Protein AF-A0A4P7VS16-F1 (afdb_monomer)

Organism: NCBI:txid2530390

Structure (mmCIF, N/CA/C/O backbone):
data_AF-A0A4P7VS16-F1
#
_entry.id   AF-A0A4P7VS16-F1
#
loop_
_atom_site.group_PDB
_atom_site.id
_atom_site.type_symbol
_atom_site.label_atom_id
_atom_site.label_alt_id
_atom_site.label_comp_id
_atom_site.label_asym_id
_atom_site.label_entity_id
_atom_site.label_seq_id
_atom_site.pdbx_PDB_ins_code
_atom_site.Cartn_x
_atom_site.Cartn_y
_atom_site.Cartn_z
_atom_site.occupancy
_atom_site.B_iso_or_equiv
_atom_site.auth_seq_id
_atom_site.auth_comp_id
_atom_site.auth_asym_id
_atom_site.auth_atom_id
_atom_site.pdbx_PDB_model_num
ATOM 1 N N . MET A 1 1 ? -10.748 10.808 -8.897 1.00 82.06 1 MET A N 1
ATOM 2 C CA . MET A 1 1 ? -11.719 9.688 -8.964 1.00 82.06 1 MET A CA 1
ATOM 3 C C . MET A 1 1 ? -11.308 8.697 -7.894 1.00 82.06 1 MET A C 1
ATOM 5 O O . MET A 1 1 ? -10.116 8.452 -7.800 1.00 82.06 1 MET A O 1
ATOM 9 N N . LYS A 1 2 ? -12.228 8.193 -7.069 1.00 87.38 2 LYS A N 1
ATOM 10 C CA . LYS A 1 2 ? -11.903 7.334 -5.916 1.00 87.38 2 LYS A CA 1
ATOM 11 C C . LYS A 1 2 ? -12.517 5.947 -6.091 1.00 87.38 2 LYS A C 1
ATOM 13 O O . LYS A 1 2 ? -13.586 5.841 -6.694 1.00 87.38 2 LYS A O 1
ATOM 18 N N . LYS A 1 3 ? -11.869 4.889 -5.597 1.00 90.62 3 LYS A N 1
ATOM 19 C CA . LYS A 1 3 ? -12.534 3.585 -5.439 1.00 90.62 3 LYS A CA 1
ATOM 20 C C . LYS A 1 3 ? -13.377 3.624 -4.169 1.00 90.62 3 LYS A C 1
ATOM 22 O O . LYS A 1 3 ? -12.984 4.252 -3.191 1.00 90.62 3 LYS A O 1
ATOM 27 N N . ALA A 1 4 ? -14.518 2.954 -4.178 1.00 90.94 4 ALA A N 1
ATOM 28 C CA . ALA A 1 4 ? -15.371 2.849 -3.007 1.00 90.94 4 ALA A CA 1
ATOM 29 C C . ALA A 1 4 ?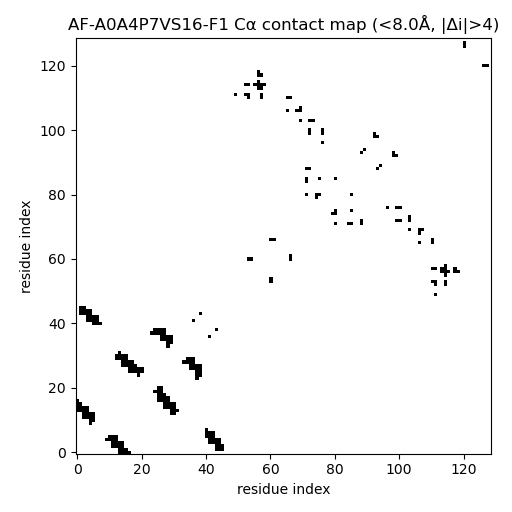 -16.016 1.467 -2.922 1.00 90.94 4 ALA A C 1
ATOM 31 O O . ALA A 1 4 ? -16.334 0.879 -3.952 1.00 90.94 4 ALA A O 1
ATOM 32 N N . LEU A 1 5 ? -16.215 0.973 -1.706 1.00 91.88 5 LEU A N 1
ATOM 33 C CA . LEU A 1 5 ? -17.029 -0.197 -1.401 1.00 91.88 5 LEU A CA 1
ATOM 34 C C . LEU A 1 5 ? -18.454 0.262 -1.095 1.00 91.88 5 LEU A C 1
ATOM 36 O O . LEU A 1 5 ? -18.638 1.090 -0.207 1.00 91.88 5 LEU A O 1
ATOM 40 N N . ILE A 1 6 ? -19.465 -0.275 -1.769 1.00 94.88 6 ILE A N 1
ATOM 41 C CA . ILE A 1 6 ? -20.856 -0.090 -1.354 1.00 94.88 6 ILE A CA 1
ATOM 42 C C . ILE A 1 6 ? -21.103 -0.974 -0.126 1.00 94.88 6 ILE A C 1
ATOM 44 O O . ILE A 1 6 ? -20.930 -2.190 -0.189 1.00 94.88 6 ILE A O 1
ATOM 48 N N . ILE A 1 7 ? -21.489 -0.368 0.999 1.00 91.12 7 ILE A N 1
ATOM 49 C CA . ILE A 1 7 ? -21.526 -1.054 2.304 1.00 91.12 7 ILE A CA 1
ATOM 50 C C . ILE A 1 7 ? -22.563 -2.187 2.331 1.00 91.12 7 ILE A C 1
ATOM 52 O O . ILE A 1 7 ? -22.324 -3.223 2.946 1.00 91.12 7 ILE A O 1
ATOM 56 N N . ASP A 1 8 ? -23.707 -2.013 1.664 1.00 92.62 8 ASP A N 1
ATOM 57 C CA . ASP A 1 8 ? -24.812 -2.981 1.692 1.00 92.62 8 ASP A CA 1
ATOM 58 C C . ASP A 1 8 ? -24.562 -4.253 0.861 1.00 92.62 8 ASP A C 1
ATOM 60 O O . ASP A 1 8 ? -25.110 -5.313 1.162 1.00 92.62 8 ASP A O 1
ATOM 64 N N . THR A 1 9 ? -23.736 -4.149 -0.177 1.00 93.31 9 THR A N 1
ATOM 65 C CA . THR A 1 9 ? -23.566 -5.161 -1.228 1.00 93.31 9 THR A CA 1
ATOM 66 C C . THR A 1 9 ? -22.144 -5.698 -1.286 1.00 93.31 9 THR A C 1
ATOM 68 O O . THR A 1 9 ? -21.925 -6.780 -1.825 1.00 93.31 9 THR A O 1
ATOM 71 N N . GLY A 1 10 ? -21.172 -4.965 -0.738 1.00 88.00 10 GLY A N 1
ATOM 72 C CA . GLY A 1 10 ? -19.753 -5.288 -0.851 1.00 88.00 10 GLY A CA 1
ATOM 73 C C . GLY A 1 10 ? -19.184 -5.060 -2.257 1.00 88.00 10 GLY A C 1
ATOM 74 O O . GLY A 1 10 ? -18.085 -5.522 -2.558 1.00 88.00 10 GLY A O 1
ATOM 75 N N . GLU A 1 11 ? -19.915 -4.375 -3.137 1.00 91.88 11 GLU A N 1
ATOM 76 C CA . GLU A 1 11 ? -19.467 -4.090 -4.499 1.00 91.88 11 GLU A CA 1
ATOM 77 C C . GLU A 1 11 ? -18.423 -2.965 -4.512 1.00 91.88 11 GLU A C 1
ATOM 79 O O . GLU A 1 11 ? -18.578 -1.953 -3.829 1.00 91.88 11 GLU A O 1
ATOM 84 N N . VAL A 1 12 ? -17.364 -3.116 -5.314 1.00 92.19 12 VAL A N 1
ATOM 85 C CA . VAL A 1 12 ? -16.337 -2.080 -5.492 1.00 92.19 12 VAL A CA 1
ATOM 86 C C . VAL A 1 12 ? -16.624 -1.265 -6.751 1.00 92.19 12 VAL A C 1
ATOM 88 O O . VAL A 1 12 ? -16.538 -1.777 -7.866 1.00 92.19 12 VAL A O 1
ATOM 91 N N . ILE A 1 13 ? -16.892 0.026 -6.574 1.00 93.81 13 ILE A N 1
ATOM 92 C CA . ILE A 1 13 ? -17.214 0.988 -7.635 1.00 93.81 13 ILE A CA 1
ATOM 93 C C . ILE A 1 13 ? -16.162 2.098 -7.737 1.00 93.81 13 ILE A C 1
ATOM 95 O O . ILE A 1 13 ? -15.329 2.288 -6.846 1.00 93.81 13 ILE A O 1
ATOM 99 N N . ARG A 1 14 ? -16.193 2.866 -8.833 1.00 93.94 14 ARG A N 1
ATOM 100 C CA . ARG A 1 14 ? -15.412 4.106 -8.975 1.00 93.94 14 ARG A CA 1
ATOM 101 C C . ARG A 1 14 ? -16.342 5.297 -8.877 1.00 93.94 14 ARG A C 1
ATOM 103 O O . ARG A 1 14 ? -17.319 5.367 -9.614 1.00 93.94 14 ARG A O 1
ATOM 110 N N . VAL A 1 15 ? -16.006 6.257 -8.027 1.00 93.75 15 VAL A N 1
ATOM 111 C CA . VAL A 1 15 ? -16.842 7.426 -7.772 1.00 93.75 15 VAL A CA 1
ATOM 112 C C . VAL A 1 15 ? -16.111 8.747 -7.984 1.00 93.75 15 VAL A C 1
ATOM 114 O O . VAL A 1 15 ? -14.883 8.853 -7.890 1.00 93.75 15 VAL A O 1
ATO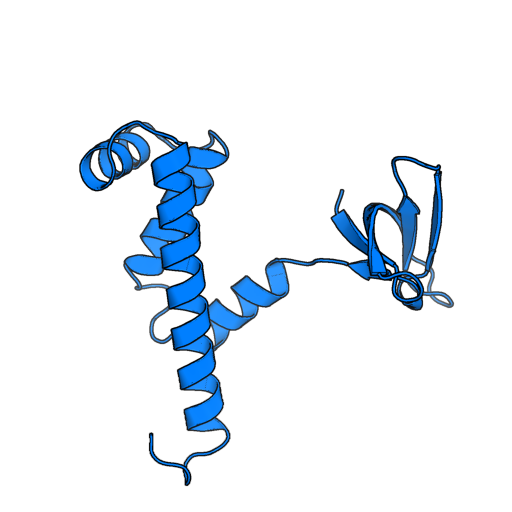M 117 N N . VAL A 1 16 ? -16.894 9.785 -8.253 1.00 93.31 16 VAL A N 1
ATOM 118 C CA . VAL A 1 16 ? -16.471 11.186 -8.187 1.00 93.31 16 VAL A CA 1
ATOM 119 C C . VAL A 1 16 ? -17.285 11.912 -7.127 1.00 93.31 16 VAL A C 1
ATOM 121 O O . VAL A 1 16 ? -18.476 11.644 -6.971 1.00 93.31 16 VAL A O 1
ATOM 124 N N . GLU A 1 17 ? -16.645 12.821 -6.397 1.00 91.56 17 GLU A N 1
ATOM 125 C CA . GLU A 1 17 ? -17.351 13.738 -5.505 1.00 91.56 17 GLU A CA 1
ATOM 126 C C . GLU A 1 17 ? -18.203 14.694 -6.345 1.00 91.56 17 GLU A C 1
ATOM 128 O O . GLU A 1 17 ? -17.726 15.254 -7.334 1.00 91.56 17 GLU A O 1
ATOM 133 N N . VAL A 1 18 ? -19.478 14.830 -5.987 1.00 87.62 18 VAL A N 1
ATOM 134 C CA . VAL A 1 18 ? -20.435 15.673 -6.714 1.00 87.62 18 VAL A CA 1
ATOM 135 C C . VAL A 1 18 ? -20.694 16.957 -5.948 1.00 87.62 18 VAL A C 1
ATOM 137 O O . VAL A 1 18 ? -20.558 18.042 -6.506 1.00 87.62 18 VAL A O 1
ATOM 140 N N . ILE A 1 19 ? -21.087 16.835 -4.680 1.00 85.31 19 ILE A N 1
ATOM 141 C CA . ILE A 1 19 ? -21.476 17.954 -3.820 1.00 85.31 19 ILE A CA 1
ATOM 142 C C . ILE A 1 19 ? -21.081 17.630 -2.379 1.00 85.31 19 ILE A C 1
ATOM 144 O O . ILE A 1 19 ? -21.315 16.520 -1.899 1.00 85.31 19 ILE A O 1
ATOM 148 N N . LYS A 1 20 ? -20.597 18.647 -1.662 1.00 77.25 20 LYS A N 1
ATOM 149 C CA . LYS A 1 20 ? -20.480 18.649 -0.203 1.00 77.25 20 LYS A CA 1
ATOM 150 C C . LYS A 1 20 ? -21.606 19.498 0.383 1.00 77.25 20 LYS A C 1
ATOM 152 O O . LYS A 1 20 ? -21.686 20.693 0.104 1.00 77.25 20 LYS A O 1
ATOM 157 N N . THR A 1 21 ? -22.498 18.891 1.163 1.00 72.38 21 THR A N 1
ATOM 158 C CA . THR A 1 21 ? -23.583 19.612 1.851 1.00 72.38 21 THR A CA 1
ATOM 159 C C . THR A 1 21 ? -23.326 19.674 3.351 1.00 72.38 21 THR A C 1
ATOM 161 O O . THR A 1 21 ? -22.771 18.748 3.934 1.00 72.38 21 THR A O 1
ATOM 164 N N . THR A 1 22 ? -23.775 20.745 4.000 1.00 67.81 22 THR A N 1
ATOM 165 C CA . THR A 1 22 ? -23.675 20.910 5.459 1.00 67.81 22 THR A CA 1
ATOM 166 C C . THR A 1 22 ? -24.543 19.930 6.251 1.00 67.81 22 THR A C 1
ATOM 168 O O . THR A 1 22 ? -24.207 19.636 7.391 1.00 67.81 22 THR A O 1
ATOM 171 N N . ASN A 1 23 ? -25.626 19.407 5.663 1.00 70.69 23 ASN A N 1
ATOM 172 C CA . ASN A 1 23 ? -26.601 18.572 6.378 1.00 70.69 23 ASN A CA 1
ATOM 173 C C . ASN A 1 23 ? -26.514 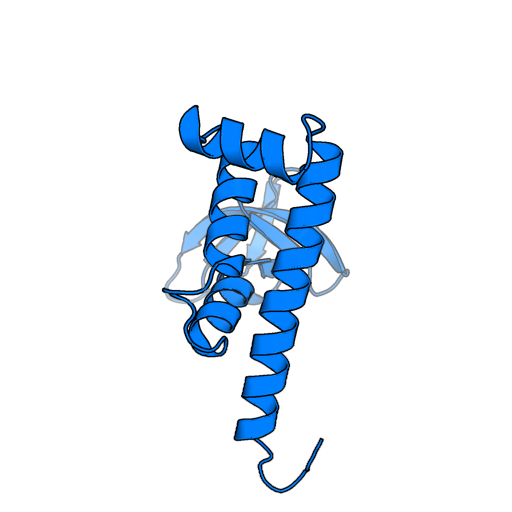17.073 6.050 1.00 70.69 23 ASN A C 1
ATOM 175 O O . ASN A 1 23 ? -26.855 16.261 6.903 1.00 70.69 23 ASN A O 1
ATOM 179 N N . ASN A 1 24 ? -26.079 16.701 4.840 1.00 64.62 24 ASN A N 1
ATOM 180 C CA . ASN A 1 24 ? -26.111 15.312 4.357 1.00 64.62 24 ASN A CA 1
ATOM 181 C C . ASN A 1 24 ? -24.718 14.757 4.015 1.00 64.62 24 ASN A C 1
ATOM 183 O O . ASN A 1 24 ? -24.628 13.743 3.327 1.00 64.62 24 ASN A O 1
ATOM 187 N N . GLY A 1 25 ? -23.649 15.436 4.438 1.00 81.44 25 GLY A N 1
ATOM 188 C CA . GLY A 1 25 ? -22.282 15.026 4.131 1.00 81.44 25 GLY A CA 1
ATOM 189 C C . GLY A 1 25 ? -21.931 15.183 2.650 1.00 81.44 25 GLY A C 1
ATOM 190 O O . GLY A 1 25 ? -22.460 16.065 1.951 1.00 81.44 25 GLY A O 1
ATOM 191 N N . THR A 1 26 ? -21.008 14.345 2.185 1.00 88.69 26 THR A N 1
ATOM 192 C CA . THR A 1 26 ? -20.535 14.338 0.794 1.00 88.69 26 THR A CA 1
ATOM 193 C C . THR A 1 26 ? -21.337 13.341 -0.045 1.00 88.69 26 THR A C 1
ATOM 195 O O . THR A 1 26 ? -21.537 12.197 0.353 1.00 88.69 26 THR A O 1
ATOM 198 N N . ILE A 1 27 ? -21.794 13.774 -1.223 1.00 92.88 27 ILE A N 1
ATOM 199 C CA . ILE A 1 27 ? -22.465 12.920 -2.211 1.00 92.88 27 ILE A CA 1
ATOM 200 C C . ILE A 1 27 ? -21.463 12.534 -3.293 1.00 92.88 27 ILE A C 1
ATOM 202 O O . ILE A 1 27 ? -20.811 13.386 -3.905 1.00 92.88 27 ILE A O 1
ATOM 206 N N . PHE A 1 28 ? -21.403 11.242 -3.568 1.00 93.81 28 PHE A N 1
ATOM 207 C CA . PHE A 1 28 ? -20.567 10.619 -4.576 1.00 93.81 28 PHE A CA 1
ATOM 208 C C . PHE A 1 28 ? -21.424 10.089 -5.721 1.00 93.81 28 PHE A C 1
ATOM 210 O O . PHE A 1 28 ? -22.566 9.685 -5.520 1.00 93.81 28 PHE A O 1
ATOM 217 N N . ARG A 1 29 ? -20.882 10.069 -6.937 1.00 95.56 29 ARG A N 1
ATOM 218 C CA . ARG A 1 29 ? -21.536 9.474 -8.108 1.00 95.56 29 ARG A CA 1
ATOM 219 C C . ARG A 1 29 ? -20.662 8.392 -8.701 1.00 95.56 29 ARG A C 1
ATOM 221 O O . ARG A 1 29 ? -19.509 8.670 -9.032 1.00 95.56 29 ARG A O 1
ATOM 228 N N . ASP A 1 30 ? -21.237 7.211 -8.880 1.00 95.81 30 ASP A N 1
ATOM 229 C CA . ASP A 1 30 ? -20.635 6.121 -9.636 1.00 95.81 30 ASP A CA 1
ATOM 230 C C . ASP A 1 30 ? -20.426 6.542 -11.092 1.00 95.81 30 ASP A C 1
ATOM 232 O O . ASP A 1 30 ? -21.340 7.008 -11.775 1.00 95.81 30 ASP A O 1
ATOM 236 N N . VAL A 1 31 ? -19.192 6.391 -11.553 1.00 93.50 31 VAL A N 1
ATOM 237 C CA . VAL A 1 31 ? -18.758 6.748 -12.901 1.00 93.50 31 VAL A CA 1
ATOM 238 C C . VAL A 1 31 ? -19.393 5.838 -13.954 1.00 93.50 31 VAL A C 1
ATOM 240 O O . VAL A 1 31 ? -19.643 6.301 -15.064 1.00 93.50 31 VAL A O 1
ATOM 243 N N . ALA A 1 32 ? -19.673 4.574 -13.625 1.00 91.56 32 ALA A N 1
ATOM 244 C CA . ALA A 1 32 ? -20.213 3.605 -14.575 1.00 91.56 32 ALA A CA 1
ATOM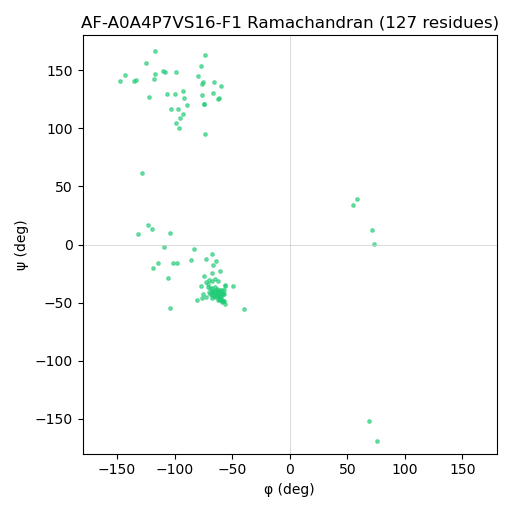 245 C C . ALA A 1 32 ? -21.727 3.758 -14.763 1.00 91.56 32 ALA A C 1
ATOM 247 O O . ALA A 1 32 ? -22.216 3.796 -15.891 1.00 91.56 32 ALA A O 1
ATOM 248 N N . THR A 1 33 ? -22.473 3.849 -13.661 1.00 94.25 33 THR A N 1
ATOM 249 C CA . THR A 1 33 ? -23.946 3.835 -13.698 1.00 94.25 33 THR A CA 1
ATOM 250 C C . THR A 1 33 ? -24.580 5.216 -13.558 1.00 94.25 33 THR A C 1
ATOM 252 O O . THR A 1 33 ? -25.765 5.383 -13.838 1.00 94.25 33 THR A O 1
ATOM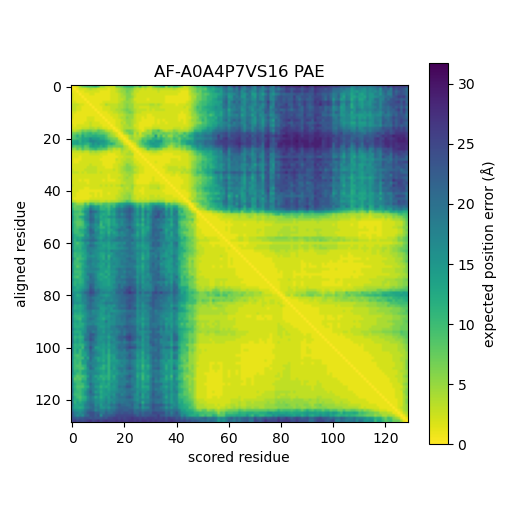 255 N N . GLY A 1 34 ? -23.824 6.216 -13.097 1.00 92.44 34 GLY A N 1
ATOM 256 C CA . GLY A 1 34 ? -24.354 7.536 -12.753 1.00 92.44 34 GLY A CA 1
ATOM 257 C C . GLY A 1 34 ? -25.171 7.562 -11.458 1.00 92.44 34 GLY A C 1
ATOM 258 O O . GLY A 1 34 ? -25.652 8.632 -11.077 1.00 92.44 34 GLY A O 1
ATOM 259 N N . LYS A 1 35 ? -25.319 6.425 -10.765 1.00 95.19 35 LYS A N 1
ATOM 260 C CA . LYS A 1 35 ? -26.016 6.343 -9.479 1.00 95.19 35 LYS A CA 1
ATOM 261 C C . LYS A 1 35 ? -25.256 7.130 -8.413 1.00 95.19 35 LYS A C 1
ATOM 263 O O . LYS A 1 35 ? -24.026 7.114 -8.367 1.00 95.19 35 LYS A O 1
ATOM 268 N N . THR A 1 36 ? -25.994 7.833 -7.562 1.00 94.94 36 THR A N 1
ATOM 269 C CA . THR A 1 36 ? -25.431 8.619 -6.463 1.00 94.94 36 THR A CA 1
ATOM 270 C C . THR A 1 36 ? -25.501 7.867 -5.145 1.00 94.94 36 THR A C 1
ATOM 272 O O . THR A 1 36 ? -26.461 7.136 -4.908 1.00 94.94 36 THR A O 1
ATOM 275 N N . TYR A 1 37 ? -24.520 8.121 -4.289 1.00 93.81 37 TYR A N 1
ATOM 276 C CA . TYR A 1 37 ? -24.380 7.555 -2.957 1.00 93.81 37 TYR A CA 1
ATOM 277 C C . TYR A 1 37 ? -24.005 8.658 -1.968 1.00 93.81 37 TYR A C 1
ATOM 279 O O . TYR A 1 37 ? -23.203 9.538 -2.288 1.00 93.81 37 TYR A O 1
ATOM 287 N N . TYR A 1 38 ? -24.565 8.612 -0.768 1.00 93.12 38 TYR A N 1
ATOM 288 C CA . TYR A 1 38 ? -24.091 9.398 0.366 1.00 93.12 38 TYR A CA 1
ATOM 289 C C . TYR A 1 38 ? -22.819 8.769 0.952 1.00 93.12 38 TYR A C 1
ATOM 291 O O . TYR A 1 38 ? -22.618 7.559 0.860 1.00 93.12 38 TYR A O 1
ATOM 299 N N . ASP A 1 39 ? -21.978 9.575 1.595 1.00 89.50 39 ASP A N 1
ATOM 300 C CA . ASP A 1 39 ? -20.776 9.124 2.313 1.00 89.50 39 ASP A CA 1
ATOM 301 C C . ASP A 1 39 ? -21.025 7.959 3.286 1.00 89.50 39 ASP A C 1
ATOM 303 O O . ASP A 1 39 ? -20.205 7.061 3.397 1.00 89.50 39 ASP A O 1
ATOM 307 N N . ARG A 1 40 ? -22.182 7.918 3.945 1.00 90.56 40 ARG A N 1
ATOM 308 C CA . ARG A 1 40 ? -22.590 6.831 4.846 1.00 90.56 40 ARG A CA 1
ATOM 309 C C . ARG A 1 40 ? -22.970 5.520 4.148 1.00 90.56 40 ARG A C 1
ATOM 311 O O . ARG A 1 40 ? -23.183 4.529 4.834 1.00 90.56 40 ARG A O 1
ATOM 318 N N . GLU A 1 41 ? -23.149 5.523 2.828 1.00 93.31 41 GLU A N 1
ATOM 319 C CA . GLU A 1 41 ? -23.552 4.346 2.035 1.00 93.31 41 GLU A CA 1
ATOM 320 C C . GLU A 1 41 ? -22.355 3.650 1.382 1.00 93.31 41 GLU A C 1
ATOM 322 O O . GLU A 1 41 ? -22.466 2.507 0.933 1.00 93.31 41 GLU A O 1
ATOM 327 N N . ILE A 1 42 ? -21.211 4.333 1.327 1.00 92.25 42 ILE A N 1
ATOM 328 C CA . ILE A 1 42 ? -20.004 3.826 0.693 1.00 92.25 42 ILE A CA 1
ATOM 329 C C . ILE A 1 42 ? -18.792 4.038 1.590 1.00 92.25 42 ILE A C 1
ATOM 331 O O . ILE A 1 42 ? -18.623 5.080 2.209 1.00 92.25 42 ILE A O 1
ATOM 335 N N . GLN A 1 43 ? -17.886 3.075 1.609 1.00 88.44 43 GLN A N 1
ATOM 336 C CA . GLN A 1 43 ? -16.566 3.263 2.182 1.00 88.44 43 GLN A CA 1
ATOM 337 C C . GLN A 1 43 ? -15.612 3.637 1.056 1.00 88.44 43 GLN A C 1
ATOM 339 O O . GLN A 1 43 ? -15.290 2.813 0.203 1.00 88.44 43 GLN A O 1
ATOM 344 N N . ILE A 1 44 ? -15.173 4.893 1.035 1.00 87.81 44 ILE A N 1
ATOM 345 C CA . ILE A 1 44 ? -14.096 5.313 0.142 1.00 87.81 44 ILE A CA 1
ATOM 346 C C . ILE A 1 44 ? -12.838 4.533 0.528 1.00 87.81 44 ILE A C 1
ATOM 348 O O . ILE A 1 44 ? -12.426 4.554 1.687 1.00 87.81 44 ILE A O 1
ATOM 352 N N . PHE A 1 45 ? -12.239 3.849 -0.445 1.00 75.81 45 PHE A N 1
ATOM 353 C CA . PHE A 1 45 ? -10.877 3.360 -0.302 1.00 75.81 45 PHE A CA 1
ATOM 354 C C . PHE A 1 45 ? -9.974 4.575 -0.421 1.00 75.81 45 PHE A C 1
ATOM 356 O O . PHE A 1 45 ? -9.713 5.065 -1.521 1.00 75.81 45 PHE A O 1
ATOM 363 N N . ASP A 1 46 ? -9.625 5.111 0.737 1.00 66.62 46 ASP A N 1
ATOM 364 C CA . ASP A 1 46 ? -8.609 6.128 0.883 1.00 66.62 46 ASP A CA 1
ATOM 365 C C . ASP A 1 46 ? -7.331 5.411 1.314 1.00 66.62 46 ASP A C 1
ATOM 367 O O . ASP A 1 46 ? -7.228 4.908 2.434 1.00 66.62 46 ASP A O 1
ATOM 371 N N . ASP A 1 47 ? -6.406 5.268 0.376 1.00 58.91 47 ASP A N 1
ATOM 372 C CA . ASP A 1 47 ? -5.064 4.749 0.623 1.00 58.91 47 ASP A CA 1
ATOM 373 C C . ASP A 1 47 ? -4.241 5.693 1.509 1.00 58.91 47 ASP A C 1
ATOM 375 O O . ASP A 1 47 ? -3.302 5.228 2.162 1.00 58.91 47 ASP A O 1
ATOM 379 N N . SER A 1 48 ? -4.646 6.967 1.647 1.00 59.31 48 SER A N 1
ATOM 380 C CA . SER A 1 48 ? -4.002 7.891 2.589 1.00 59.31 48 SER A CA 1
ATOM 381 C C . SER A 1 48 ? -4.015 7.353 4.015 1.00 59.31 48 SER A C 1
ATOM 383 O O . SER A 1 48 ? -3.012 7.473 4.701 1.00 59.31 48 SER A O 1
ATOM 385 N N . GLY A 1 49 ? -5.068 6.648 4.446 1.00 65.94 49 GLY A N 1
ATOM 386 C CA . GLY A 1 49 ? -5.133 6.112 5.806 1.00 65.94 49 GLY A CA 1
ATOM 387 C C . GLY A 1 49 ? -4.065 5.053 6.104 1.00 65.94 49 GLY A C 1
ATOM 388 O O . GLY A 1 49 ? -3.630 4.924 7.247 1.00 65.94 49 GLY A O 1
ATOM 389 N N . VAL A 1 50 ? -3.618 4.299 5.093 1.00 76.00 50 VAL A N 1
ATOM 390 C CA . VAL A 1 50 ? -2.546 3.306 5.262 1.00 76.00 50 VAL A CA 1
ATOM 391 C C . VAL A 1 50 ? -1.196 4.007 5.340 1.00 76.00 50 VAL A C 1
ATOM 393 O O . VAL A 1 50 ? -0.422 3.718 6.251 1.00 76.00 50 VAL A O 1
ATOM 396 N N . MET A 1 51 ? -0.936 4.959 4.444 1.00 79.94 51 MET A N 1
ATOM 397 C CA . MET A 1 51 ? 0.323 5.709 4.443 1.00 79.94 51 MET A CA 1
ATOM 398 C C . MET A 1 51 ? 0.459 6.616 5.669 1.00 79.94 51 MET A C 1
ATOM 400 O O . MET A 1 51 ? 1.509 6.609 6.302 1.00 79.94 51 MET A O 1
ATOM 404 N N . GLU A 1 52 ? -0.608 7.301 6.084 1.00 86.50 52 GLU A N 1
ATOM 405 C CA . GLU A 1 52 ? -0.655 8.078 7.330 1.00 86.50 52 GLU A CA 1
ATOM 406 C C . GLU A 1 52 ? -0.418 7.187 8.558 1.00 86.50 52 GLU A C 1
ATOM 408 O O . GLU A 1 52 ? 0.284 7.575 9.494 1.00 86.50 52 GLU A O 1
ATOM 413 N N . PHE A 1 53 ? -0.971 5.967 8.569 1.00 89.25 53 PHE A N 1
ATOM 414 C CA . PHE A 1 53 ? -0.723 5.010 9.647 1.00 89.25 53 PHE A CA 1
ATOM 415 C C . PHE A 1 53 ? 0.746 4.572 9.686 1.00 89.25 53 PHE A C 1
ATOM 417 O O . PHE A 1 53 ? 1.349 4.533 10.760 1.00 89.25 53 PHE A O 1
ATOM 424 N N . VAL A 1 54 ? 1.336 4.261 8.528 1.00 93.62 54 VAL A N 1
ATOM 425 C CA . VAL A 1 54 ? 2.760 3.918 8.430 1.00 93.62 54 VAL A CA 1
ATOM 426 C C . VAL A 1 54 ? 3.622 5.093 8.879 1.00 93.62 54 VAL A C 1
ATOM 428 O O . VAL A 1 54 ? 4.505 4.896 9.706 1.00 93.62 54 VAL A O 1
ATOM 431 N N . GLU A 1 55 ? 3.345 6.311 8.423 1.00 93.56 55 GLU A N 1
ATOM 432 C CA . GLU A 1 55 ? 4.071 7.517 8.833 1.00 93.56 55 GLU A CA 1
ATOM 433 C C . GLU A 1 55 ? 4.028 7.734 10.350 1.00 93.56 55 GLU A C 1
ATOM 435 O O . GLU A 1 55 ? 5.044 8.044 10.974 1.00 93.56 55 GLU A O 1
ATOM 440 N N . MET A 1 56 ? 2.859 7.529 10.960 1.00 93.00 56 MET A N 1
ATOM 441 C CA . MET A 1 56 ? 2.656 7.745 12.389 1.00 93.00 56 MET A CA 1
ATOM 442 C C . MET A 1 56 ? 3.387 6.722 13.263 1.00 93.00 56 MET A C 1
ATOM 444 O O . MET A 1 56 ? 3.873 7.074 14.342 1.00 93.00 56 MET A O 1
ATOM 448 N N . TRP A 1 57 ? 3.438 5.456 12.839 1.00 94.56 57 TRP A N 1
ATOM 449 C CA . TRP A 1 57 ? 3.866 4.355 13.707 1.00 94.56 57 TRP A CA 1
ATOM 450 C C . TRP A 1 57 ? 5.163 3.670 13.277 1.00 94.56 57 TRP A C 1
ATOM 452 O O . TRP A 1 57 ? 5.763 2.979 14.103 1.00 94.56 57 TRP A O 1
ATOM 462 N N . LEU A 1 58 ? 5.644 3.864 12.046 1.00 95.00 58 LEU A N 1
ATOM 463 C CA . LEU A 1 58 ? 6.934 3.336 11.610 1.00 95.00 58 LEU A CA 1
ATOM 464 C C . LEU A 1 58 ? 8.081 4.160 12.225 1.00 95.00 58 LEU A C 1
ATOM 466 O O . LEU A 1 58 ? 8.196 5.363 11.973 1.00 95.00 58 LEU A O 1
ATOM 470 N N . PRO A 1 59 ? 8.987 3.540 13.002 1.00 90.38 59 PRO A N 1
ATOM 471 C CA . PRO A 1 59 ? 10.134 4.249 13.552 1.00 90.38 59 PRO A CA 1
ATOM 472 C C . PRO A 1 59 ? 11.024 4.834 12.451 1.00 90.38 59 PRO A C 1
ATOM 474 O O . PRO A 1 59 ? 11.357 4.151 11.485 1.00 90.38 59 PRO A O 1
ATOM 477 N N . ASN A 1 60 ? 11.462 6.082 12.638 1.00 92.56 60 ASN A N 1
ATOM 478 C CA . ASN A 1 60 ? 12.342 6.796 11.708 1.00 92.56 60 ASN A CA 1
ATOM 479 C C . ASN A 1 60 ? 11.815 6.858 10.260 1.00 92.56 60 ASN A C 1
ATOM 481 O O . ASN A 1 60 ? 12.628 6.863 9.342 1.00 92.56 60 ASN A O 1
ATOM 485 N N . TYR A 1 61 ? 10.493 6.939 10.053 1.00 93.69 61 TYR A N 1
ATOM 486 C CA . TYR A 1 61 ? 9.848 6.984 8.729 1.00 93.69 61 TYR A CA 1
ATOM 487 C C . TYR A 1 61 ? 10.601 7.844 7.695 1.00 93.69 61 TYR A C 1
ATOM 489 O O . TYR A 1 61 ? 11.049 7.334 6.673 1.00 93.69 61 TYR A O 1
ATOM 497 N N . TYR A 1 62 ? 10.852 9.119 8.013 1.00 91.88 62 TYR A N 1
ATOM 498 C CA . TYR A 1 62 ? 11.524 10.079 7.122 1.00 91.88 62 TYR A CA 1
ATOM 499 C C . TYR A 1 62 ? 13.009 9.795 6.830 1.00 91.88 62 TYR A C 1
ATOM 501 O O . TYR A 1 62 ? 13.611 10.475 6.007 1.00 91.88 62 TYR A O 1
ATOM 509 N N . HIS A 1 63 ? 13.613 8.823 7.513 1.00 94.12 63 HIS A N 1
ATOM 510 C CA . HIS A 1 63 ? 15.002 8.394 7.316 1.00 94.12 63 HIS A CA 1
ATOM 511 C C . HIS A 1 63 ? 15.090 6.895 6.988 1.00 94.12 63 HIS A C 1
ATOM 513 O O . HIS A 1 63 ? 16.144 6.285 7.155 1.00 94.12 63 HIS A O 1
ATOM 519 N N . SER A 1 64 ? 13.975 6.275 6.598 1.00 95.38 64 SER A N 1
ATOM 520 C CA . SER A 1 64 ? 13.911 4.852 6.294 1.00 95.38 64 SER A CA 1
ATOM 521 C C . SER A 1 64 ? 14.235 4.604 4.824 1.00 95.38 64 SER A C 1
ATOM 523 O O . SER A 1 64 ? 13.494 5.048 3.948 1.00 95.38 64 SER A O 1
ATOM 525 N N . ASP A 1 65 ? 15.284 3.822 4.553 1.00 95.31 65 ASP A N 1
ATOM 526 C CA . ASP A 1 65 ? 15.618 3.383 3.189 1.00 95.31 65 ASP A CA 1
ATOM 527 C C . ASP A 1 65 ? 14.440 2.653 2.523 1.00 95.31 65 ASP A C 1
ATOM 529 O O . ASP A 1 65 ? 14.201 2.805 1.331 1.00 95.31 65 ASP A O 1
ATOM 533 N N . MET A 1 66 ? 13.658 1.896 3.303 1.00 95.50 66 MET A N 1
ATOM 534 C CA . MET A 1 66 ? 12.455 1.206 2.828 1.00 95.50 66 MET A CA 1
ATOM 535 C C . MET A 1 66 ? 11.395 2.189 2.318 1.00 95.50 66 MET A C 1
ATOM 537 O O . MET A 1 66 ? 10.806 1.946 1.271 1.00 95.50 66 MET A O 1
ATOM 541 N N . ILE A 1 67 ? 11.168 3.298 3.030 1.00 96.06 67 ILE A N 1
ATOM 542 C CA . ILE A 1 67 ? 10.230 4.339 2.588 1.00 96.06 67 ILE A CA 1
ATOM 543 C C . ILE A 1 67 ? 10.761 5.044 1.338 1.00 96.06 67 ILE A C 1
ATOM 545 O O . ILE A 1 67 ? 9.991 5.277 0.412 1.00 96.06 67 ILE A O 1
ATOM 549 N N . GLY A 1 68 ? 12.070 5.309 1.270 1.00 95.12 68 GLY A N 1
ATOM 550 C CA . GLY A 1 68 ? 12.698 5.850 0.060 1.00 95.12 68 GLY A CA 1
ATOM 551 C C . GLY A 1 68 ? 12.507 4.943 -1.160 1.00 95.12 68 GLY A C 1
ATOM 552 O O . GLY A 1 68 ? 12.175 5.418 -2.240 1.00 95.12 68 GLY A O 1
ATOM 553 N N . TRP A 1 69 ? 12.639 3.627 -0.983 1.00 96.88 69 TRP A N 1
ATOM 554 C CA . TRP A 1 69 ? 12.382 2.658 -2.049 1.00 96.88 69 TRP A CA 1
ATOM 555 C C . TRP A 1 69 ? 10.911 2.569 -2.464 1.00 96.88 69 TRP A C 1
ATOM 557 O O . TRP A 1 69 ? 10.637 2.408 -3.651 1.00 96.88 69 TRP A O 1
ATOM 567 N N . ILE A 1 70 ? 9.972 2.682 -1.520 1.00 95.44 70 ILE A N 1
ATOM 568 C CA . ILE A 1 70 ? 8.531 2.740 -1.821 1.00 95.44 70 ILE A CA 1
ATOM 569 C C . ILE A 1 70 ? 8.217 3.971 -2.682 1.00 95.44 70 ILE A C 1
ATOM 571 O O . ILE A 1 70 ? 7.549 3.830 -3.704 1.00 95.44 70 ILE A O 1
ATOM 575 N N . ASP A 1 71 ? 8.734 5.147 -2.309 1.00 93.94 71 ASP A N 1
ATOM 576 C CA . ASP A 1 71 ? 8.573 6.392 -3.079 1.00 93.94 71 ASP A CA 1
ATOM 577 C C . ASP A 1 71 ? 9.113 6.248 -4.510 1.00 93.94 71 ASP A C 1
ATOM 579 O O . ASP A 1 71 ? 8.413 6.526 -5.483 1.00 93.94 71 ASP A O 1
ATOM 583 N N . ASP A 1 72 ? 10.332 5.726 -4.649 1.00 95.44 72 ASP A N 1
ATOM 584 C CA . ASP A 1 72 ? 10.975 5.531 -5.949 1.00 95.44 72 ASP A CA 1
ATOM 585 C C . ASP A 1 72 ? 10.212 4.530 -6.840 1.00 95.44 72 ASP A C 1
ATOM 587 O O . ASP A 1 72 ? 10.058 4.763 -8.042 1.00 95.44 72 ASP A O 1
ATOM 591 N N . LEU A 1 73 ? 9.682 3.441 -6.272 1.00 96.06 73 LEU A N 1
ATOM 592 C CA . LEU A 1 73 ? 8.899 2.446 -7.014 1.00 96.06 73 LEU A CA 1
ATOM 593 C C . LEU A 1 73 ? 7.531 2.973 -7.461 1.00 96.06 73 LEU A C 1
ATOM 595 O O . LEU A 1 73 ? 7.142 2.705 -8.599 1.00 96.06 73 LEU A O 1
ATOM 599 N N . HIS A 1 74 ? 6.822 3.734 -6.619 1.00 94.00 74 HIS A N 1
ATOM 600 C CA . HIS A 1 74 ? 5.602 4.445 -7.038 1.00 94.00 74 HIS A CA 1
ATOM 601 C C . HIS A 1 74 ? 5.907 5.378 -8.205 1.00 94.00 74 HIS A C 1
ATOM 603 O O . HIS A 1 74 ? 5.271 5.297 -9.253 1.00 94.00 74 HIS A O 1
ATOM 609 N N . CYS A 1 75 ? 6.968 6.173 -8.073 1.00 94.00 75 CYS A N 1
ATOM 610 C CA . CYS A 1 75 ? 7.411 7.107 -9.099 1.00 94.00 75 CYS A CA 1
ATOM 611 C C . CYS A 1 75 ? 7.726 6.409 -10.440 1.00 94.00 75 CYS A C 1
ATOM 613 O O . CYS A 1 75 ? 7.346 6.897 -11.508 1.00 94.00 75 CYS A O 1
ATOM 615 N N . ALA A 1 76 ? 8.380 5.242 -10.410 1.00 94.25 76 ALA A N 1
ATOM 616 C CA . ALA A 1 76 ? 8.663 4.453 -11.613 1.00 94.25 76 ALA A CA 1
ATOM 617 C C . ALA A 1 76 ? 7.405 3.837 -12.242 1.00 94.25 76 ALA A C 1
ATOM 619 O O . ALA A 1 76 ? 7.254 3.875 -13.464 1.00 94.25 76 ALA A O 1
ATOM 620 N N . LEU A 1 77 ? 6.492 3.291 -11.434 1.00 92.00 77 LEU A N 1
ATOM 621 C CA . LEU A 1 77 ? 5.251 2.679 -11.924 1.00 92.00 77 LEU A CA 1
ATOM 622 C C . LEU A 1 77 ? 4.259 3.715 -12.474 1.00 92.00 77 LEU A C 1
ATOM 624 O O . LEU A 1 77 ? 3.538 3.408 -13.427 1.00 92.00 77 LEU A O 1
ATOM 628 N N . ASP A 1 78 ? 4.276 4.935 -11.938 1.00 91.62 78 ASP A N 1
ATOM 629 C CA . ASP A 1 78 ? 3.488 6.073 -12.425 1.00 91.62 78 ASP A CA 1
ATOM 630 C C . ASP A 1 78 ? 4.155 6.812 -13.599 1.00 91.62 78 ASP A C 1
ATOM 632 O O . ASP A 1 78 ? 3.547 7.694 -14.210 1.00 91.62 78 ASP A O 1
ATOM 636 N N . ASN A 1 79 ? 5.374 6.409 -13.985 1.00 87.88 79 ASN A N 1
ATOM 637 C CA . ASN A 1 79 ? 6.165 7.026 -15.053 1.00 87.88 79 ASN A CA 1
ATOM 638 C C . ASN A 1 79 ? 6.450 8.524 -14.791 1.00 87.88 79 ASN A C 1
ATOM 640 O O . ASN A 1 79 ? 6.432 9.351 -15.707 1.00 87.88 79 ASN A O 1
ATOM 644 N N . GLU A 1 80 ? 6.717 8.861 -13.528 1.00 89.88 80 GLU A N 1
ATOM 645 C CA . GLU A 1 80 ? 7.087 10.204 -13.054 1.00 89.88 80 GLU A CA 1
ATOM 646 C C . GLU A 1 80 ? 8.568 10.294 -12.625 1.00 89.88 80 GLU A C 1
ATOM 648 O O . GLU A 1 80 ? 9.045 11.363 -12.246 1.00 89.88 80 GLU A O 1
ATOM 653 N N . CYS A 1 81 ? 9.296 9.174 -12.699 1.00 88.88 81 CYS A N 1
ATOM 654 C CA . CYS A 1 81 ? 10.663 9.017 -12.202 1.00 88.88 81 CYS A CA 1
ATOM 655 C C . CYS A 1 81 ? 11.711 9.678 -13.102 1.00 88.88 81 CYS A C 1
ATOM 657 O O . CYS A 1 81 ? 11.635 9.583 -14.327 1.00 88.88 81 CYS A O 1
ATOM 659 N N . ASP A 1 82 ? 12.711 10.318 -12.490 1.00 92.50 82 ASP A N 1
ATOM 660 C CA . ASP A 1 82 ? 13.899 10.778 -13.207 1.00 92.50 82 ASP A CA 1
ATOM 661 C C . ASP A 1 82 ? 14.835 9.609 -13.574 1.00 92.50 82 ASP A C 1
ATOM 663 O O . ASP A 1 82 ? 14.745 8.506 -13.027 1.00 92.50 82 ASP A O 1
ATOM 667 N N . ASP A 1 83 ? 15.746 9.859 -14.520 1.00 92.75 83 ASP A N 1
ATOM 668 C CA . ASP A 1 83 ? 16.649 8.834 -15.055 1.00 92.75 83 ASP A CA 1
ATOM 669 C C . ASP A 1 83 ? 17.588 8.246 -13.981 1.00 92.75 83 ASP A C 1
ATOM 671 O O . ASP A 1 83 ? 17.962 7.075 -14.063 1.00 92.75 83 ASP A O 1
ATOM 675 N N . GLU A 1 84 ? 17.976 9.027 -12.964 1.00 92.38 84 GLU A N 1
ATOM 676 C CA . GLU A 1 84 ? 18.887 8.568 -11.904 1.00 92.38 84 GLU A CA 1
ATOM 677 C C . GLU A 1 84 ? 18.186 7.596 -10.951 1.00 92.38 84 GLU A C 1
ATOM 679 O O . GLU A 1 84 ? 18.733 6.541 -10.608 1.00 92.38 84 GLU A O 1
ATOM 684 N N . LYS A 1 85 ? 16.961 7.922 -10.532 1.00 92.69 85 LYS A N 1
ATOM 685 C CA . LYS A 1 85 ? 16.119 7.040 -9.722 1.00 92.69 85 LYS A CA 1
ATOM 686 C C . LYS A 1 85 ? 15.747 5.777 -10.493 1.00 92.69 85 LYS A C 1
ATOM 688 O O . LYS A 1 85 ? 15.862 4.684 -9.938 1.00 92.69 85 LYS A O 1
ATOM 693 N N . LEU A 1 86 ? 15.377 5.900 -11.770 1.00 95.19 86 LEU A N 1
ATOM 694 C CA . LEU A 1 86 ? 15.057 4.743 -12.606 1.00 95.19 86 LEU A CA 1
ATOM 695 C C . LEU A 1 86 ? 16.257 3.796 -12.737 1.00 95.19 86 LEU A C 1
ATOM 697 O O . LEU A 1 86 ? 16.107 2.598 -12.512 1.00 95.19 86 LEU A O 1
ATOM 701 N N . ALA A 1 87 ? 17.458 4.321 -12.998 1.00 95.56 87 ALA A N 1
ATOM 702 C CA . ALA A 1 87 ? 18.669 3.506 -13.096 1.00 95.56 87 ALA A CA 1
ATOM 703 C C . ALA A 1 87 ? 18.958 2.718 -11.806 1.00 95.56 87 ALA A C 1
ATOM 705 O O . ALA A 1 87 ? 19.342 1.551 -11.862 1.00 95.56 87 ALA A O 1
ATOM 706 N N . ARG A 1 88 ? 18.730 3.325 -10.635 1.00 95.25 88 ARG A N 1
ATOM 707 C CA . ARG A 1 88 ? 18.883 2.649 -9.335 1.00 95.25 88 ARG A CA 1
ATOM 708 C C . ARG A 1 88 ? 17.865 1.525 -9.128 1.00 95.25 88 ARG A C 1
ATOM 710 O O . ARG A 1 88 ? 18.220 0.481 -8.588 1.00 95.25 88 ARG A O 1
ATOM 717 N N . ILE A 1 89 ? 16.612 1.732 -9.534 1.00 97.00 89 ILE A N 1
ATOM 718 C CA . ILE A 1 89 ? 15.555 0.706 -9.476 1.00 97.00 89 ILE A CA 1
ATOM 719 C C . ILE A 1 89 ? 15.908 -0.456 -10.407 1.00 97.00 89 ILE A C 1
ATOM 721 O O . ILE A 1 89 ? 15.815 -1.618 -10.009 1.00 97.00 89 ILE A O 1
ATOM 725 N N . GLU A 1 90 ? 16.360 -0.149 -11.624 1.00 96.69 90 GLU A N 1
ATOM 726 C CA . GLU A 1 90 ? 16.788 -1.149 -12.603 1.00 96.69 90 GLU A CA 1
ATOM 727 C C . GLU A 1 90 ? 18.002 -1.952 -12.125 1.00 96.69 90 GLU A C 1
ATOM 729 O O . GLU A 1 90 ? 18.058 -3.168 -12.324 1.00 96.69 90 GLU A O 1
ATOM 734 N N . GLU A 1 91 ? 18.953 -1.304 -11.449 1.00 97.00 91 GLU A N 1
ATOM 735 C CA . GLU A 1 91 ? 20.093 -1.969 -10.814 1.00 97.00 91 GLU A CA 1
ATOM 736 C C . GLU A 1 91 ? 19.651 -2.904 -9.678 1.00 97.00 91 GLU A C 1
ATOM 738 O O . GLU A 1 91 ? 20.175 -4.012 -9.551 1.00 97.00 91 GLU A O 1
ATOM 743 N N . ALA A 1 92 ? 18.671 -2.488 -8.871 1.00 96.69 92 ALA A N 1
ATOM 744 C CA . ALA A 1 92 ? 18.198 -3.252 -7.720 1.00 96.69 92 ALA A CA 1
ATOM 745 C C . ALA A 1 92 ? 17.312 -4.451 -8.103 1.00 96.69 92 ALA A C 1
ATOM 747 O O . ALA A 1 92 ? 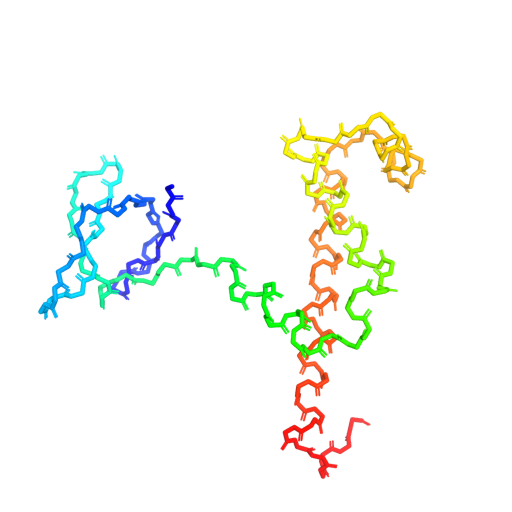17.467 -5.536 -7.537 1.00 96.69 92 ALA A O 1
ATOM 748 N N . TRP A 1 93 ? 16.388 -4.274 -9.052 1.00 96.88 93 TRP A N 1
ATOM 749 C CA . TRP A 1 93 ? 15.306 -5.237 -9.319 1.00 96.88 93 TRP A CA 1
ATOM 750 C C . TRP A 1 93 ? 15.126 -5.601 -10.797 1.00 96.88 93 TRP A C 1
ATOM 752 O O . TRP A 1 93 ? 14.175 -6.299 -11.158 1.00 96.88 93 TRP A O 1
ATOM 762 N N . GLY A 1 94 ? 16.052 -5.187 -11.662 1.00 96.75 94 GLY A N 1
ATOM 763 C CA . GLY A 1 94 ? 15.974 -5.419 -13.102 1.00 96.75 94 GLY A CA 1
ATOM 764 C C . GLY A 1 94 ? 14.966 -4.500 -13.789 1.00 96.75 94 GLY A C 1
ATOM 765 O O . GLY A 1 94 ? 14.465 -3.553 -13.201 1.00 96.75 94 GLY A O 1
ATOM 766 N N . THR A 1 95 ? 14.660 -4.776 -15.055 1.00 96.19 95 THR A N 1
ATOM 767 C CA . THR A 1 95 ? 13.898 -3.861 -15.926 1.00 96.19 95 THR A CA 1
ATOM 768 C C . THR A 1 95 ? 12.439 -4.269 -16.155 1.00 96.19 95 THR A C 1
ATOM 770 O O . THR A 1 95 ? 11.786 -3.722 -17.040 1.00 96.19 95 THR A O 1
ATOM 773 N N . ASP A 1 96 ? 11.919 -5.262 -15.421 1.00 96.94 96 ASP A N 1
ATOM 774 C CA . ASP A 1 96 ? 10.534 -5.735 -15.569 1.00 96.94 96 ASP A CA 1
ATOM 775 C C . ASP A 1 96 ? 9.594 -5.007 -14.588 1.00 96.94 96 ASP A C 1
ATOM 777 O O . ASP A 1 96 ? 9.644 -5.290 -13.386 1.00 96.94 96 ASP A O 1
ATOM 781 N N . PRO A 1 97 ? 8.662 -4.156 -15.067 1.00 93.69 97 PRO A N 1
ATOM 782 C CA . PRO A 1 97 ? 7.723 -3.446 -14.199 1.00 93.69 97 PRO A CA 1
ATOM 783 C C . PRO A 1 97 ? 6.811 -4.364 -13.383 1.00 93.69 97 PRO A C 1
ATOM 785 O O . PRO A 1 97 ? 6.309 -3.967 -12.331 1.00 93.69 97 PRO A O 1
ATOM 788 N N . LYS A 1 98 ? 6.585 -5.611 -13.824 1.00 94.69 98 LYS A N 1
ATOM 789 C CA . LYS A 1 98 ? 5.861 -6.584 -12.994 1.00 94.69 98 LYS A CA 1
ATOM 790 C C . LYS A 1 98 ? 6.663 -6.954 -11.754 1.00 94.69 98 LYS A C 1
ATOM 792 O O . LYS A 1 98 ? 6.073 -7.073 -10.686 1.00 94.69 98 LYS A O 1
ATOM 797 N N . GLY A 1 99 ? 7.979 -7.114 -11.894 1.00 97.00 99 GLY A N 1
ATOM 798 C CA . GLY A 1 99 ? 8.899 -7.320 -10.777 1.00 97.00 99 GLY A CA 1
ATOM 799 C C . GLY A 1 99 ? 8.850 -6.154 -9.795 1.00 97.00 99 GLY A C 1
ATOM 800 O O . GLY A 1 99 ? 8.666 -6.371 -8.603 1.00 97.00 99 GLY A O 1
ATOM 801 N N . TRP A 1 100 ? 8.885 -4.921 -10.302 1.00 97.56 100 TRP A N 1
ATOM 802 C CA . TRP A 1 100 ? 8.778 -3.710 -9.479 1.00 97.56 100 TRP A CA 1
ATOM 803 C C . TRP A 1 100 ? 7.479 -3.654 -8.679 1.00 97.56 100 TRP A C 1
ATOM 805 O O . TRP A 1 100 ? 7.504 -3.355 -7.490 1.00 97.56 100 TRP A O 1
ATOM 815 N N . LEU A 1 101 ? 6.348 -4.007 -9.299 1.00 96.00 101 LEU A N 1
ATOM 816 C CA . LEU A 1 101 ? 5.067 -4.081 -8.598 1.00 96.00 101 LEU A CA 1
ATOM 817 C C . LEU A 1 101 ? 5.085 -5.124 -7.471 1.00 96.00 101 LEU A C 1
ATOM 819 O O . LEU A 1 101 ? 4.536 -4.869 -6.400 1.00 96.00 101 LEU A O 1
ATOM 823 N N . TYR A 1 102 ? 5.705 -6.289 -7.685 1.00 96.69 102 TYR A N 1
ATOM 824 C CA . TYR A 1 102 ? 5.856 -7.284 -6.620 1.00 96.69 102 TYR A CA 1
ATOM 825 C C . TYR A 1 102 ? 6.690 -6.746 -5.455 1.00 96.69 102 TYR A C 1
ATOM 827 O O . TYR A 1 102 ? 6.307 -6.936 -4.301 1.00 96.69 102 TYR A O 1
ATOM 835 N N . GLU A 1 103 ? 7.786 -6.046 -5.742 1.00 97.62 103 GLU A N 1
ATOM 836 C CA . GLU A 1 103 ? 8.641 -5.485 -4.694 1.00 97.62 103 GLU A CA 1
ATOM 837 C C . GLU A 1 103 ? 7.990 -4.319 -3.957 1.00 97.62 103 GLU A C 1
ATOM 839 O O . GLU A 1 103 ? 8.087 -4.249 -2.733 1.00 97.62 103 GLU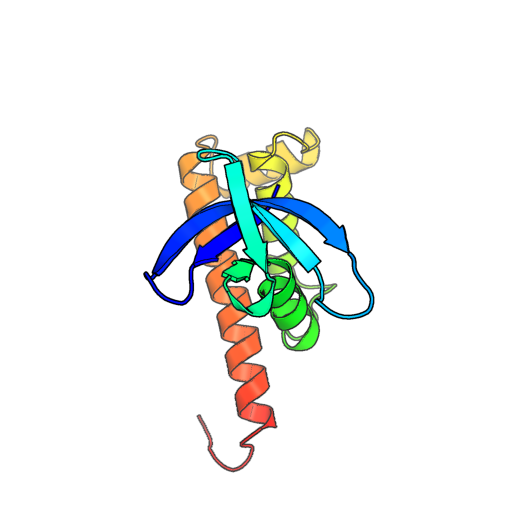 A O 1
ATOM 844 N N . LEU A 1 104 ? 7.230 -3.471 -4.653 1.00 96.38 104 LEU A N 1
ATOM 845 C CA . LEU A 1 104 ? 6.433 -2.428 -4.014 1.00 96.38 104 LEU A CA 1
ATOM 846 C C . LEU A 1 104 ? 5.462 -3.035 -2.992 1.00 96.38 104 LEU A C 1
ATOM 848 O O . LEU A 1 104 ? 5.443 -2.623 -1.834 1.00 96.38 104 LEU A O 1
ATOM 852 N N . ILE A 1 105 ? 4.721 -4.077 -3.386 1.00 94.75 105 ILE A N 1
ATOM 853 C CA . ILE A 1 105 ? 3.788 -4.779 -2.492 1.00 94.75 105 ILE A CA 1
ATOM 854 C C . ILE A 1 105 ? 4.524 -5.371 -1.281 1.00 94.75 105 ILE A C 1
ATOM 856 O O . ILE A 1 105 ? 4.013 -5.296 -0.158 1.00 94.75 105 ILE A O 1
ATOM 860 N N . ASN A 1 106 ? 5.710 -5.955 -1.481 1.00 97.12 106 ASN A N 1
ATOM 861 C CA . ASN A 1 106 ? 6.516 -6.512 -0.392 1.00 97.12 106 ASN A CA 1
ATOM 862 C C . ASN A 1 106 ? 6.936 -5.428 0.609 1.00 97.12 106 ASN A C 1
ATOM 864 O O . ASN A 1 106 ? 6.779 -5.614 1.819 1.00 97.12 106 ASN A O 1
ATOM 868 N N . LEU A 1 107 ? 7.449 -4.302 0.110 1.00 96.88 107 LEU A N 1
ATOM 869 C CA . LEU A 1 107 ? 7.936 -3.197 0.934 1.00 96.88 107 LEU A CA 1
ATOM 870 C C . LEU A 1 107 ? 6.794 -2.515 1.691 1.00 96.88 107 LEU A C 1
ATOM 872 O O . LEU A 1 107 ? 6.905 -2.323 2.900 1.00 96.88 107 LEU A O 1
ATOM 876 N N . GLU A 1 108 ? 5.671 -2.220 1.033 1.00 95.06 108 GLU A N 1
ATOM 877 C CA . GLU A 1 108 ? 4.499 -1.627 1.693 1.00 95.06 108 GLU A CA 1
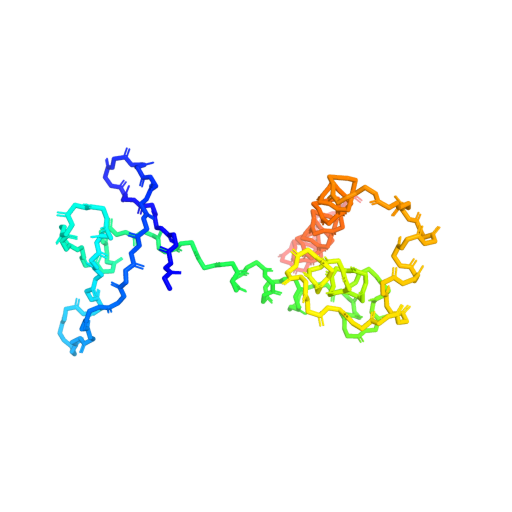ATOM 878 C C . GLU A 1 108 ? 3.915 -2.555 2.761 1.00 95.06 108 GLU A C 1
ATOM 880 O O . GLU A 1 108 ? 3.589 -2.118 3.868 1.00 95.06 108 GLU A O 1
ATOM 885 N N . SER A 1 109 ? 3.848 -3.860 2.478 1.00 95.00 109 SER A N 1
ATOM 886 C CA . SER A 1 109 ? 3.397 -4.856 3.456 1.00 95.00 109 SER A CA 1
ATOM 887 C C . SER A 1 109 ? 4.320 -4.907 4.676 1.00 95.00 109 SER A C 1
ATOM 889 O O . SER A 1 109 ? 3.841 -5.007 5.809 1.00 95.00 109 SER A O 1
ATOM 891 N N . ALA A 1 110 ? 5.637 -4.826 4.466 1.00 96.06 110 ALA A N 1
ATOM 892 C CA . ALA A 1 110 ? 6.622 -4.791 5.544 1.00 96.06 110 ALA A CA 1
ATOM 893 C C . ALA A 1 110 ? 6.516 -3.500 6.370 1.00 96.06 110 ALA A C 1
ATOM 895 O O . ALA A 1 110 ? 6.485 -3.561 7.601 1.00 96.06 110 ALA A O 1
ATOM 896 N N . ALA A 1 111 ? 6.383 -2.347 5.711 1.00 95.81 111 ALA A N 1
ATOM 897 C CA . ALA A 1 111 ? 6.215 -1.053 6.363 1.00 95.81 111 ALA A CA 1
ATOM 898 C C . ALA A 1 111 ? 4.954 -1.020 7.234 1.00 95.81 111 ALA A C 1
ATOM 900 O O . ALA A 1 111 ? 5.022 -0.662 8.413 1.00 95.81 111 ALA A O 1
ATOM 901 N N . TYR A 1 112 ? 3.824 -1.481 6.690 1.00 95.06 112 TYR A N 1
ATOM 902 C CA . TYR A 1 112 ? 2.571 -1.586 7.430 1.00 95.06 112 TYR A CA 1
ATOM 903 C C . TYR A 1 112 ? 2.681 -2.544 8.613 1.00 95.06 112 TYR A C 1
ATOM 905 O O . TYR A 1 112 ? 2.241 -2.222 9.716 1.00 95.06 112 TYR A O 1
ATOM 913 N N . ARG A 1 113 ? 3.311 -3.705 8.419 1.00 95.38 113 ARG A N 1
ATOM 914 C CA . ARG A 1 113 ? 3.514 -4.673 9.497 1.00 95.38 113 ARG A CA 1
ATOM 915 C C . ARG A 1 113 ? 4.342 -4.092 10.641 1.00 95.38 113 ARG A C 1
ATOM 917 O O . ARG A 1 113 ? 3.925 -4.217 11.787 1.00 95.38 113 ARG A O 1
ATOM 924 N N . HIS A 1 114 ? 5.463 -3.437 10.350 1.00 95.31 114 HIS A N 1
ATOM 925 C CA . HIS A 1 114 ? 6.308 -2.825 11.381 1.00 95.31 114 HIS A CA 1
ATOM 926 C C . HIS A 1 114 ? 5.577 -1.706 12.131 1.00 95.31 114 HIS A C 1
ATOM 928 O O . HIS A 1 114 ? 5.651 -1.625 13.357 1.00 95.31 114 HIS A O 1
ATOM 934 N N . ALA A 1 115 ? 4.835 -0.866 11.406 1.00 95.38 115 ALA A N 1
ATOM 935 C CA . ALA A 1 115 ? 3.980 0.157 11.997 1.00 95.38 115 ALA A CA 1
ATOM 936 C C . ALA A 1 115 ? 2.920 -0.466 12.927 1.00 95.38 115 ALA A C 1
ATOM 938 O O . ALA A 1 115 ? 2.707 0.004 14.045 1.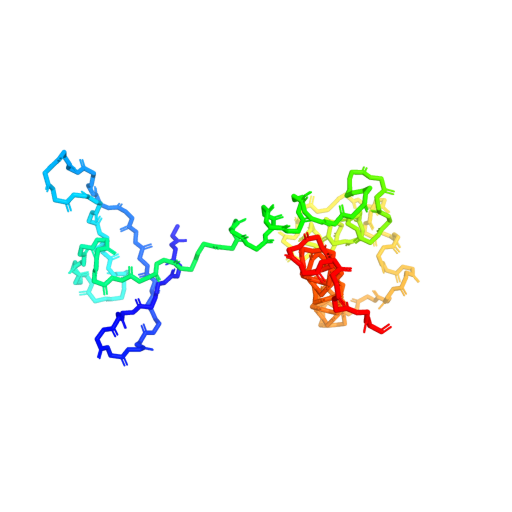00 95.38 115 ALA A O 1
ATOM 939 N N . LEU A 1 116 ? 2.299 -1.571 12.505 1.00 94.62 116 LEU A N 1
ATOM 940 C CA . LEU A 1 116 ? 1.280 -2.284 13.273 1.00 94.62 116 LEU A CA 1
ATOM 941 C C . LEU A 1 116 ? 1.846 -2.951 14.533 1.00 94.62 116 LEU A C 1
ATOM 943 O O . LEU A 1 116 ? 1.241 -2.857 15.603 1.00 94.62 116 LEU A O 1
ATOM 947 N N . GLU A 1 117 ? 3.003 -3.603 14.419 1.00 94.25 117 GLU A N 1
ATOM 948 C CA . GLU A 1 117 ? 3.729 -4.196 15.548 1.00 94.25 117 GLU A CA 1
ATOM 949 C C . GLU A 1 117 ? 4.058 -3.111 16.579 1.00 94.25 117 GLU A C 1
ATOM 951 O O . GLU A 1 117 ? 3.679 -3.229 17.746 1.00 94.25 117 GLU A O 1
ATOM 956 N N . ARG A 1 118 ? 4.627 -1.984 16.133 1.00 93.19 118 ARG A N 1
ATOM 957 C CA . ARG A 1 118 ? 4.950 -0.851 17.005 1.00 93.19 118 ARG A CA 1
ATOM 958 C C . ARG A 1 118 ? 3.721 -0.255 17.688 1.00 93.19 118 ARG A C 1
ATOM 960 O O . ARG A 1 118 ? 3.769 0.057 18.881 1.00 93.19 118 ARG A O 1
ATOM 967 N N . PHE A 1 119 ? 2.629 -0.083 16.946 1.00 93.31 119 PHE A N 1
ATOM 968 C CA . PHE A 1 119 ? 1.363 0.395 17.493 1.00 93.31 119 PHE A CA 1
ATOM 969 C C . PHE A 1 119 ? 0.894 -0.506 18.641 1.00 93.31 119 PHE A C 1
ATOM 971 O O . PHE A 1 119 ? 0.630 -0.017 19.741 1.00 93.31 119 PHE A O 1
ATOM 978 N N . TYR A 1 120 ? 0.844 -1.823 18.430 1.00 91.50 120 TYR A N 1
ATOM 979 C CA . TYR A 1 120 ? 0.342 -2.748 19.444 1.00 91.50 120 TYR A CA 1
ATOM 980 C C . TYR A 1 120 ? 1.288 -2.961 20.626 1.00 91.50 120 TYR A C 1
ATOM 982 O O . TYR A 1 120 ? 0.800 -3.098 21.749 1.00 91.50 120 TYR A O 1
ATOM 990 N N . GLU A 1 121 ? 2.605 -2.902 20.427 1.00 91.94 121 GLU A N 1
ATOM 991 C CA . GLU A 1 121 ? 3.578 -2.869 21.530 1.00 91.94 121 GLU A CA 1
ATOM 992 C C . GLU A 1 121 ? 3.319 -1.696 22.486 1.00 91.94 121 GLU A C 1
ATOM 994 O O . GLU A 1 121 ? 3.429 -1.837 23.705 1.00 91.94 121 GLU A O 1
ATOM 999 N N . LEU A 1 122 ? 2.956 -0.530 21.941 1.00 87.56 122 LEU A N 1
ATOM 1000 C CA . LEU A 1 122 ? 2.647 0.663 22.728 1.00 87.56 122 LEU A CA 1
ATOM 1001 C C . LEU A 1 122 ? 1.263 0.607 23.382 1.00 87.56 122 LEU A C 1
ATOM 1003 O O . LEU A 1 122 ? 1.108 1.099 24.499 1.00 87.56 122 LEU A O 1
ATOM 1007 N N . GLN A 1 123 ? 0.268 0.015 22.715 1.00 88.31 123 GLN A N 1
ATOM 1008 C CA . GLN A 1 123 ? -1.075 -0.159 23.283 1.00 88.31 123 GLN A CA 1
ATOM 1009 C C . GLN A 1 123 ? -1.107 -1.209 24.400 1.00 88.31 123 GLN A C 1
ATOM 1011 O O . GLN A 1 123 ? -1.850 -1.062 25.371 1.00 88.31 123 GLN A O 1
ATOM 1016 N N . TYR A 1 124 ? -0.292 -2.259 24.286 1.00 90.12 124 TYR A N 1
ATOM 1017 C CA . TYR A 1 124 ? -0.304 -3.402 25.197 1.00 90.12 124 TYR A CA 1
ATOM 1018 C C . TYR A 1 124 ? 1.094 -3.718 25.753 1.00 90.12 124 TYR A C 1
ATOM 1020 O O . TYR A 1 124 ? 1.576 -4.840 25.601 1.00 90.12 124 TYR A O 1
ATOM 1028 N N . PRO A 1 125 ? 1.735 -2.797 26.499 1.00 85.06 125 PRO A N 1
ATOM 1029 C CA . PRO A 1 125 ? 3.126 -2.950 26.949 1.00 85.06 125 PRO A CA 1
ATOM 1030 C C . PRO A 1 125 ? 3.358 -4.135 27.908 1.00 85.06 125 PRO A C 1
ATOM 1032 O O . PRO A 1 125 ? 4.497 -4.510 28.181 1.00 85.06 125 PRO A O 1
ATOM 1035 N N . GLY A 1 126 ? 2.285 -4.714 28.459 1.00 85.56 126 GLY A N 1
ATOM 1036 C CA . GLY A 1 126 ? 2.335 -5.894 29.326 1.00 85.56 126 GLY A CA 1
ATOM 1037 C C . GLY A 1 126 ? 2.328 -7.234 28.583 1.00 85.56 126 GLY A C 1
ATOM 1038 O O . GLY A 1 126 ? 2.606 -8.262 29.200 1.00 85.56 126 GLY A O 1
ATOM 1039 N N . ILE A 1 127 ? 2.017 -7.240 27.284 1.00 78.12 127 ILE A N 1
ATOM 1040 C CA . ILE A 1 127 ? 2.046 -8.432 26.435 1.00 78.12 127 ILE A CA 1
ATOM 1041 C C . ILE A 1 127 ? 3.395 -8.420 25.718 1.00 78.12 127 ILE A C 1
ATOM 1043 O O . ILE A 1 127 ? 3.595 -7.669 24.771 1.00 78.12 127 ILE A O 1
ATOM 1047 N N . LYS A 1 128 ? 4.351 -9.214 26.210 1.00 67.25 128 LYS A N 1
ATOM 1048 C CA . LYS A 1 128 ? 5.643 -9.374 25.533 1.00 67.25 128 LYS A CA 1
ATOM 1049 C C . LYS A 1 128 ? 5.470 -10.295 24.324 1.00 67.25 128 LYS A C 1
ATOM 1051 O O . LYS A 1 128 ? 4.920 -11.384 24.485 1.00 67.25 128 LYS A O 1
ATOM 1056 N N . SER A 1 129 ? 5.939 -9.839 23.164 1.00 60.38 129 SER A N 1
ATOM 1057 C CA . SER A 1 129 ? 6.187 -10.655 21.968 1.00 60.38 129 SER A CA 1
ATOM 1058 C C . SER A 1 129 ? 7.295 -11.674 22.204 1.00 60.38 129 SER A C 1
ATOM 1060 O O . SER A 1 129 ? 8.295 -11.276 22.852 1.00 60.38 129 SER A O 1
#

pLDDT: mean 90.3, std 8.51, range [58.91, 97.62]

Mean predicted aligned error: 10.29 Å

Sequence (129 aa):
MKKALIIDTGEVIRVVEVIKTTNNGTIFRDVATGKTYYDREIQIFDDSGVMEFVEMWLPNYYHSDMIGWIDDLHCALDNECDDEKLARIEEAWGTDPKGWLYELINLESAAYRHALERFYELQYPGIKS

Foldseek 3Di:
DWWKQQPVPRDIFDWDFDDADPPQGTKIAGPPPRDIDGCVRIGTPDCVVLVVLLVVQPPPCVPDPLNVLLVLLVCVLVVNHDPVSQVVCCVVQNDDNVSSVVVNVVSSVVSSVNSVVRVVCVVCVPDDD

Radius of gyration: 18.96 Å; Cα contacts (8 Å, |Δi|>4): 147; chains: 1; bounding box: 47×32×45 Å

Solvent-accessible surface area (backbone atoms only — not comparable to full-atom values): 7364 Å² total; per-residue (Å²): 124,41,47,27,31,34,68,92,76,69,46,79,46,49,28,38,85,74,50,80,46,97,87,68,47,42,33,32,27,32,72,88,79,64,51,72,43,43,53,93,48,36,48,68,63,59,66,61,62,57,53,53,47,25,57,74,36,26,82,60,43,98,75,31,68,67,52,54,50,45,53,53,45,52,29,51,77,70,71,71,52,52,73,70,62,47,51,54,49,35,71,74,61,46,88,48,69,69,51,50,53,53,51,40,54,51,50,53,52,49,45,45,46,50,9,50,53,48,47,49,48,68,76,37,71,87,62,80,131

Nearest PDB structures (foldseek):
  2hqe-assembly1_B  TM=6.371E-01  e=5.007E-01  Homo sapiens
  2o4x-assembly1_B  TM=6.371E-01  e=5.007E-01  Homo sapiens
  3ntk-assembly2_B  TM=6.203E-01  e=3.382E+00  Drosophila melanogaster
  3nth-assembly1_A  TM=6.199E-01  e=4.896E+00  Drosophila melanogaster
  2pz1-assembly1_A  TM=2.580E-01  e=7.707E-01  Homo sapiens

Secondary structure (DSSP, 8-state):
-EEEEETTT--EEEEEEEEEETTTEEEEEETTT--EEEGGGEEEE-THHHHHHHHHHSTTGGG-HHHHHHHHHHHHHTT---HHHHHHHHHHH-S-HHHHHHHHHHHHHHHHHHHHHHHHHHH-TTS--